Protein AF-A0A4R1KAF7-F1 (afdb_monomer)

Structure (mmCIF, N/CA/C/O backbone):
data_AF-A0A4R1KAF7-F1
#
_entry.id   AF-A0A4R1KAF7-F1
#
loop_
_atom_site.group_PDB
_atom_site.id
_atom_site.type_symbol
_atom_site.label_atom_id
_atom_site.label_alt_id
_atom_site.label_comp_id
_atom_site.label_asym_id
_atom_site.label_entity_id
_atom_site.label_seq_id
_atom_site.pdbx_PDB_ins_code
_atom_site.Cartn_x
_atom_site.Cartn_y
_atom_site.Cartn_z
_atom_site.occupancy
_atom_site.B_iso_or_equiv
_atom_site.auth_seq_id
_atom_site.auth_comp_id
_atom_site.auth_asym_id
_atom_site.auth_atom_id
_atom_site.pdbx_PDB_model_num
ATOM 1 N N . MET A 1 1 ? -1.362 -10.163 20.746 1.00 62.03 1 MET A N 1
ATOM 2 C CA . MET A 1 1 ? -1.133 -9.525 19.433 1.00 62.03 1 MET A CA 1
ATOM 3 C C . MET A 1 1 ? -2.053 -10.187 18.426 1.00 62.03 1 MET A C 1
ATOM 5 O O . MET A 1 1 ? -2.061 -11.413 18.350 1.00 62.03 1 MET A O 1
ATOM 9 N N . ASN A 1 2 ? -2.898 -9.409 17.754 1.00 88.19 2 ASN A N 1
ATOM 10 C CA . ASN A 1 2 ? -3.961 -9.943 16.900 1.00 88.19 2 ASN A CA 1
ATOM 11 C C . ASN A 1 2 ? -3.393 -10.622 15.630 1.00 88.19 2 ASN A C 1
ATOM 13 O O . ASN A 1 2 ? -2.470 -10.102 15.003 1.00 88.19 2 ASN A O 1
ATOM 17 N N . ALA A 1 3 ? -3.942 -11.779 15.238 1.00 93.44 3 ALA A N 1
ATOM 18 C CA . ALA A 1 3 ? -3.454 -12.550 14.090 1.00 93.44 3 ALA A CA 1
ATOM 19 C C . ALA A 1 3 ? -3.524 -11.776 12.760 1.00 93.44 3 ALA A C 1
ATOM 21 O O . ALA A 1 3 ? -2.604 -11.892 11.953 1.00 93.44 3 ALA A O 1
ATOM 22 N N . LEU A 1 4 ? -4.564 -10.955 12.555 1.00 95.69 4 LEU A N 1
ATOM 23 C CA . LEU A 1 4 ? -4.699 -10.105 11.367 1.00 95.69 4 LEU A CA 1
ATOM 24 C C . LEU A 1 4 ? -3.595 -9.044 11.319 1.00 95.69 4 LEU A C 1
ATOM 26 O O . LEU A 1 4 ? -2.949 -8.884 10.291 1.00 95.69 4 LEU A O 1
ATOM 30 N N . ILE A 1 5 ? -3.339 -8.364 12.440 1.00 97.19 5 ILE A N 1
ATOM 31 C CA . ILE A 1 5 ? -2.301 -7.326 12.528 1.00 97.19 5 ILE A CA 1
ATOM 32 C C . ILE A 1 5 ? -0.914 -7.913 12.243 1.00 97.19 5 ILE A C 1
ATOM 34 O O . ILE A 1 5 ? -0.124 -7.315 11.517 1.00 97.19 5 ILE A O 1
ATOM 38 N N . ASN A 1 6 ? -0.624 -9.108 12.762 1.00 96.81 6 ASN A N 1
ATOM 39 C CA . ASN A 1 6 ? 0.634 -9.801 12.479 1.00 96.81 6 ASN A CA 1
ATOM 40 C C . ASN A 1 6 ? 0.793 -10.159 10.996 1.00 96.81 6 ASN A C 1
ATOM 42 O O . ASN A 1 6 ? 1.904 -10.105 10.475 1.00 96.81 6 ASN A O 1
ATOM 46 N N . ASP A 1 7 ? -0.290 -10.558 10.330 1.00 97.81 7 ASP A N 1
ATOM 47 C CA . ASP A 1 7 ? -0.276 -10.868 8.899 1.00 97.81 7 ASP A CA 1
ATOM 48 C C . ASP A 1 7 ? -0.037 -9.605 8.057 1.00 97.81 7 ASP A C 1
ATOM 50 O O . ASP A 1 7 ? 0.847 -9.591 7.204 1.00 97.81 7 ASP A O 1
ATOM 54 N N . LEU A 1 8 ? -0.729 -8.506 8.373 1.00 97.88 8 LEU A N 1
ATOM 55 C CA . LEU A 1 8 ? -0.555 -7.225 7.683 1.00 97.88 8 LEU A CA 1
ATOM 56 C C . LEU A 1 8 ? 0.869 -6.662 7.841 1.00 97.88 8 LEU A C 1
ATOM 58 O O . LEU A 1 8 ? 1.475 -6.241 6.859 1.00 97.88 8 LEU A O 1
ATOM 62 N N . LYS A 1 9 ? 1.460 -6.741 9.041 1.00 98.12 9 LYS A N 1
ATOM 63 C CA . LYS A 1 9 ? 2.861 -6.335 9.268 1.00 98.12 9 LYS A CA 1
ATOM 64 C C . LYS A 1 9 ? 3.859 -7.177 8.469 1.00 98.12 9 LYS A C 1
ATOM 66 O O . LYS A 1 9 ? 4.836 -6.651 7.943 1.00 98.12 9 LYS A O 1
ATOM 71 N N . LYS A 1 10 ? 3.609 -8.480 8.320 1.00 98.31 10 LYS A N 1
ATOM 72 C CA . LYS A 1 10 ? 4.441 -9.335 7.457 1.00 98.31 10 LYS A CA 1
ATOM 73 C C . LYS A 1 10 ? 4.320 -8.945 5.988 1.00 98.31 10 LYS A C 1
ATOM 75 O O . LYS A 1 10 ? 5.313 -9.018 5.265 1.00 98.31 10 LYS A O 1
ATOM 80 N N . ASP A 1 11 ? 3.131 -8.545 5.537 1.00 98.19 11 ASP A N 1
ATOM 81 C CA . ASP A 1 11 ? 2.960 -8.004 4.188 1.00 98.19 11 ASP A CA 1
ATOM 82 C C . ASP A 1 11 ? 3.760 -6.704 4.016 1.00 98.19 11 ASP A C 1
ATOM 84 O O . ASP A 1 11 ? 4.438 -6.557 3.002 1.00 98.19 11 ASP A O 1
ATOM 88 N N . HIS A 1 12 ? 3.765 -5.808 5.012 1.00 98.19 12 HIS A N 1
ATOM 89 C CA . HIS A 1 12 ? 4.559 -4.571 4.992 1.00 98.19 12 HIS A CA 1
ATOM 90 C C . HIS A 1 12 ? 6.055 -4.834 4.809 1.00 98.19 12 HIS A C 1
ATOM 92 O O . HIS A 1 12 ? 6.680 -4.268 3.909 1.00 98.19 12 HIS A O 1
ATOM 98 N N . GLU A 1 13 ? 6.630 -5.712 5.634 1.00 98.25 13 GLU A N 1
ATOM 99 C CA . GLU A 1 13 ? 8.049 -6.073 5.561 1.00 98.25 13 GLU A CA 1
ATOM 100 C C . GLU A 1 13 ? 8.406 -6.636 4.181 1.00 98.25 13 GLU A C 1
ATOM 102 O O . GLU A 1 13 ? 9.370 -6.202 3.544 1.00 98.25 13 GLU A O 1
ATOM 107 N N . LYS A 1 14 ? 7.595 -7.574 3.679 1.00 98.38 14 LYS A N 1
ATOM 108 C CA . LYS A 1 14 ? 7.793 -8.175 2.356 1.00 98.38 14 LYS A CA 1
ATOM 109 C C . LYS A 1 14 ? 7.673 -7.145 1.239 1.00 98.38 14 LYS A C 1
ATOM 111 O O . LYS A 1 14 ? 8.506 -7.143 0.337 1.00 98.38 14 LYS A O 1
ATOM 116 N N . LEU A 1 15 ? 6.669 -6.272 1.295 1.00 97.50 15 LEU A N 1
ATOM 117 C CA . LEU A 1 15 ? 6.436 -5.251 0.280 1.00 97.50 15 LEU A CA 1
ATOM 118 C C . LEU A 1 15 ? 7.616 -4.283 0.203 1.00 97.50 15 L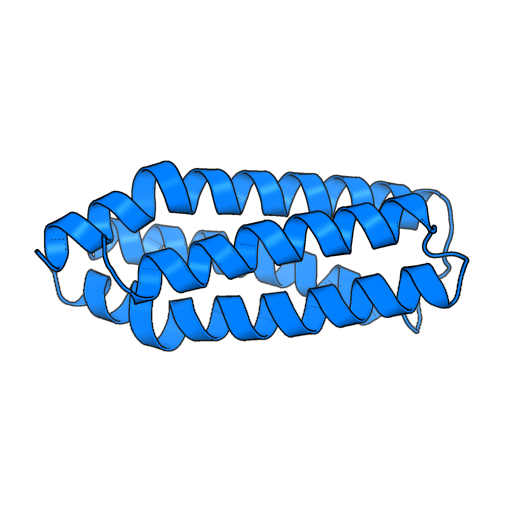EU A C 1
ATOM 120 O O . LEU A 1 15 ? 8.122 -4.028 -0.887 1.00 97.50 15 LEU A O 1
ATOM 124 N N . LEU A 1 16 ? 8.099 -3.790 1.345 1.00 97.25 16 LEU A N 1
ATOM 125 C CA . LEU A 1 16 ? 9.246 -2.885 1.383 1.00 97.25 16 LEU A CA 1
ATOM 126 C C . LEU A 1 16 ? 10.517 -3.542 0.834 1.00 97.25 16 LEU A C 1
ATOM 128 O O . LEU A 1 16 ? 11.236 -2.900 0.068 1.00 97.25 16 LEU A O 1
ATOM 132 N N . ASN A 1 17 ? 10.759 -4.814 1.158 1.00 98.12 17 ASN A N 1
ATOM 133 C CA . ASN A 1 17 ? 11.891 -5.564 0.611 1.00 98.12 17 ASN A CA 1
ATOM 134 C C . ASN A 1 17 ? 11.779 -5.730 -0.911 1.00 98.12 17 ASN A C 1
ATOM 136 O O . ASN A 1 17 ? 12.731 -5.442 -1.629 1.00 98.12 17 ASN A O 1
ATOM 140 N N . ILE A 1 18 ? 10.605 -6.112 -1.423 1.00 97.81 18 ILE A N 1
ATOM 141 C CA . ILE A 1 18 ? 10.373 -6.267 -2.866 1.00 97.81 18 ILE A CA 1
ATOM 142 C C . ILE A 1 18 ? 10.571 -4.942 -3.612 1.00 97.81 18 ILE A C 1
ATOM 144 O O . ILE A 1 18 ? 11.186 -4.918 -4.678 1.00 97.81 18 ILE A O 1
ATOM 148 N N . LEU A 1 19 ? 10.062 -3.834 -3.068 1.00 96.00 19 LEU A N 1
ATOM 149 C CA . LEU A 1 19 ? 10.221 -2.522 -3.693 1.00 96.00 19 LEU A CA 1
ATOM 150 C C . LEU A 1 19 ? 11.681 -2.050 -3.665 1.00 96.00 19 LEU A C 1
ATOM 152 O O . LEU A 1 19 ? 12.145 -1.452 -4.637 1.00 96.00 19 LEU A O 1
ATOM 156 N N . GLN A 1 20 ? 12.416 -2.350 -2.591 1.00 96.44 20 GLN A N 1
ATOM 157 C CA . GLN A 1 20 ? 13.848 -2.076 -2.514 1.00 96.44 20 GLN A CA 1
ATOM 158 C C . GLN A 1 20 ? 14.636 -2.916 -3.529 1.00 96.44 20 GLN A C 1
ATOM 160 O O . GLN A 1 20 ? 15.504 -2.379 -4.215 1.00 96.44 20 GLN A O 1
ATOM 165 N N . ASP A 1 21 ? 14.301 -4.198 -3.687 1.00 97.56 21 ASP A N 1
ATOM 166 C CA . ASP A 1 21 ? 14.895 -5.067 -4.706 1.00 97.56 21 ASP A CA 1
ATOM 167 C C . ASP A 1 21 ? 14.615 -4.540 -6.119 1.00 97.56 21 ASP A C 1
ATOM 169 O O . ASP A 1 21 ? 15.527 -4.463 -6.940 1.00 97.56 21 ASP A O 1
ATOM 173 N N . ALA A 1 22 ? 13.374 -4.128 -6.404 1.00 95.69 22 ALA A N 1
ATOM 174 C CA . ALA A 1 22 ? 13.002 -3.538 -7.691 1.00 95.69 22 ALA A CA 1
ATOM 175 C C . ALA A 1 22 ? 13.814 -2.268 -7.995 1.00 95.69 22 ALA A C 1
ATOM 177 O O . ALA A 1 22 ? 14.239 -2.059 -9.134 1.00 95.69 22 ALA A O 1
ATOM 178 N N . GLN A 1 23 ? 14.061 -1.439 -6.976 1.00 94.38 23 GLN A N 1
ATOM 179 C CA . GLN A 1 23 ? 14.901 -0.250 -7.091 1.00 94.38 23 GLN A CA 1
ATOM 180 C C . GLN A 1 23 ? 16.371 -0.612 -7.344 1.00 94.38 23 GLN A C 1
ATOM 182 O O . GLN A 1 23 ? 16.980 -0.050 -8.251 1.00 94.38 23 GLN A O 1
ATOM 187 N N . ASN A 1 24 ? 16.925 -1.566 -6.591 1.00 95.94 24 ASN A N 1
ATOM 188 C CA . ASN A 1 24 ? 18.331 -1.971 -6.682 1.00 95.94 24 ASN A CA 1
ATOM 189 C C . ASN A 1 24 ? 18.660 -2.675 -8.007 1.00 95.94 24 ASN A C 1
ATOM 191 O O . ASN A 1 24 ? 19.705 -2.426 -8.601 1.00 95.94 24 ASN A O 1
ATOM 195 N N . LEU A 1 25 ? 17.764 -3.544 -8.480 1.00 95.94 25 LEU A N 1
ATOM 196 C CA . LEU A 1 25 ? 17.896 -4.241 -9.765 1.00 95.94 25 LEU A CA 1
ATOM 197 C C . LEU A 1 25 ? 17.643 -3.315 -10.963 1.00 95.94 25 LEU A C 1
ATOM 199 O O . LEU A 1 25 ? 18.025 -3.639 -12.089 1.00 95.94 25 LEU A O 1
ATOM 203 N N . GLY A 1 26 ? 16.976 -2.183 -10.725 1.00 92.69 26 GLY A N 1
ATOM 204 C CA . GLY A 1 26 ? 16.598 -1.206 -11.734 1.00 92.69 26 GLY A CA 1
ATOM 205 C C . GLY A 1 26 ? 15.477 -1.696 -12.654 1.00 92.69 26 GLY A C 1
ATOM 206 O O . GLY A 1 26 ? 15.486 -2.814 -13.168 1.00 92.69 26 GLY A O 1
ATOM 207 N N . LEU A 1 27 ? 14.518 -0.819 -12.954 1.00 91.62 27 LEU A N 1
ATOM 208 C CA . LEU A 1 27 ? 13.371 -1.155 -13.812 1.00 91.62 27 LEU A CA 1
ATOM 209 C C . LEU A 1 27 ? 13.735 -1.317 -15.300 1.00 91.62 27 LEU A C 1
ATOM 211 O O . LEU A 1 27 ? 12.902 -1.736 -16.105 1.00 91.62 27 LEU A O 1
ATOM 215 N N . GLY A 1 28 ? 14.971 -0.985 -15.687 1.00 89.75 28 GLY A N 1
ATOM 216 C CA . GLY A 1 28 ? 15.503 -1.286 -17.016 1.00 89.75 28 GLY A CA 1
ATOM 217 C C . GLY A 1 28 ? 15.734 -2.785 -17.239 1.00 89.75 28 GLY A C 1
ATOM 218 O O . GLY A 1 28 ? 15.730 -3.229 -18.383 1.00 89.75 28 GLY A O 1
ATOM 219 N N . SER A 1 29 ? 15.884 -3.566 -16.164 1.00 92.38 29 SER A N 1
ATOM 220 C CA . SER A 1 29 ? 16.073 -5.015 -16.227 1.00 92.38 29 SER A CA 1
ATOM 221 C C . SER A 1 29 ? 14.748 -5.773 -16.119 1.00 92.38 29 SER A C 1
ATOM 223 O O . SER A 1 29 ? 13.804 -5.334 -15.459 1.00 92.38 29 SER A O 1
ATOM 225 N N . GLU A 1 30 ? 14.685 -6.960 -16.724 1.00 92.62 30 GLU A N 1
ATOM 226 C CA . GLU A 1 30 ? 13.546 -7.872 -16.556 1.00 92.62 30 GLU A CA 1
ATOM 227 C C . GLU A 1 30 ? 13.349 -8.260 -15.082 1.00 92.62 30 GLU A C 1
ATOM 229 O O . GLU A 1 30 ? 12.224 -8.273 -14.584 1.00 92.62 30 GLU A O 1
ATOM 234 N N . ALA A 1 31 ? 14.444 -8.496 -14.353 1.00 95.81 31 ALA A N 1
ATOM 235 C CA . ALA A 1 31 ? 14.411 -8.857 -12.939 1.00 95.81 31 ALA A CA 1
ATOM 236 C C . ALA A 1 31 ? 13.788 -7.753 -12.065 1.00 95.81 31 ALA A C 1
ATOM 238 O O . ALA A 1 31 ? 12.925 -8.044 -11.234 1.00 95.81 31 ALA A O 1
ATOM 239 N N . GLY A 1 32 ? 14.164 -6.486 -12.278 1.00 94.88 32 GLY A N 1
ATOM 240 C CA . GLY A 1 32 ? 13.579 -5.354 -11.555 1.00 94.88 32 GLY A CA 1
ATOM 241 C C . GLY A 1 32 ? 12.092 -5.168 -11.867 1.00 94.88 32 GLY A C 1
ATOM 242 O O . GLY A 1 32 ? 11.288 -4.951 -10.959 1.00 94.88 32 GLY A O 1
ATOM 243 N N . ARG A 1 33 ? 11.691 -5.344 -13.134 1.00 93.38 33 ARG A N 1
ATOM 244 C CA . ARG A 1 33 ? 10.272 -5.309 -13.539 1.00 93.38 33 ARG A CA 1
ATOM 245 C C . ARG A 1 33 ? 9.471 -6.433 -12.889 1.00 93.38 33 ARG A C 1
ATOM 247 O O . ARG A 1 33 ? 8.386 -6.185 -12.369 1.00 93.38 33 ARG A O 1
ATOM 254 N N . LYS A 1 34 ? 10.020 -7.649 -12.861 1.00 95.50 34 LYS A N 1
ATOM 255 C CA . LYS A 1 34 ? 9.398 -8.797 -12.195 1.00 95.50 34 LYS A CA 1
ATOM 256 C C . LYS A 1 34 ? 9.186 -8.529 -10.705 1.00 95.50 34 LYS A C 1
ATOM 258 O O . LYS A 1 34 ? 8.088 -8.766 -10.211 1.00 95.50 34 LYS A O 1
ATOM 263 N N . LYS A 1 35 ? 10.176 -7.954 -10.013 1.00 96.81 35 LYS A N 1
ATOM 264 C CA . LYS A 1 35 ? 10.021 -7.533 -8.612 1.00 96.81 35 LYS A CA 1
ATOM 265 C C . LYS A 1 35 ? 8.903 -6.516 -8.429 1.00 96.81 35 LYS A C 1
ATOM 267 O O . LYS A 1 35 ? 8.083 -6.670 -7.531 1.00 96.81 35 LYS A O 1
ATOM 272 N N . LEU A 1 36 ? 8.802 -5.518 -9.303 1.00 94.62 36 LEU A N 1
ATOM 273 C CA . LEU A 1 36 ? 7.718 -4.544 -9.200 1.00 94.62 36 LEU A CA 1
ATOM 274 C C . LEU A 1 36 ? 6.329 -5.185 -9.403 1.00 94.62 36 LEU A C 1
ATOM 276 O O . LEU A 1 36 ? 5.385 -4.830 -8.699 1.00 94.62 36 LEU A O 1
ATOM 280 N N . LEU A 1 37 ? 6.208 -6.168 -10.302 1.00 94.06 37 LEU A N 1
ATOM 281 C CA . LEU A 1 37 ? 4.975 -6.947 -10.483 1.00 94.06 37 LEU A CA 1
ATOM 282 C C . LEU A 1 37 ? 4.642 -7.816 -9.260 1.00 94.06 37 LEU A C 1
ATOM 284 O O . LEU A 1 37 ? 3.482 -7.862 -8.853 1.00 94.06 37 LEU A O 1
ATOM 288 N N . GLU A 1 38 ? 5.638 -8.460 -8.644 1.00 96.12 38 GLU A N 1
ATOM 289 C CA . GLU A 1 38 ? 5.472 -9.177 -7.368 1.00 96.12 38 GLU A CA 1
ATOM 290 C C . GLU A 1 38 ? 4.940 -8.231 -6.278 1.00 96.12 38 GLU A C 1
ATOM 292 O O . GLU A 1 38 ? 3.986 -8.562 -5.573 1.00 96.12 38 GLU A O 1
ATOM 297 N N . GLY A 1 39 ? 5.500 -7.019 -6.193 1.00 95.31 39 GLY A N 1
ATOM 298 C CA . GLY A 1 39 ? 5.071 -5.989 -5.247 1.00 95.31 39 GLY A CA 1
ATOM 299 C C . GLY A 1 39 ? 3.628 -5.543 -5.479 1.00 95.31 39 GLY A C 1
ATOM 300 O O . GLY A 1 39 ? 2.870 -5.405 -4.522 1.00 95.31 39 GLY A O 1
ATOM 301 N N . LYS A 1 40 ? 3.215 -5.393 -6.744 1.00 94.75 40 LYS A N 1
ATOM 302 C CA . LYS A 1 40 ? 1.827 -5.072 -7.111 1.00 94.75 40 LYS A CA 1
ATOM 303 C C . LYS A 1 40 ? 0.843 -6.132 -6.619 1.00 94.75 40 LYS A C 1
ATOM 305 O O . LYS A 1 40 ? -0.204 -5.783 -6.071 1.00 94.75 40 LYS A O 1
ATOM 310 N N . LEU A 1 41 ? 1.155 -7.411 -6.833 1.00 95.19 41 LEU A N 1
ATOM 311 C CA . LEU A 1 41 ? 0.296 -8.518 -6.402 1.00 95.19 41 LEU A CA 1
ATOM 312 C C . LEU A 1 41 ? 0.159 -8.535 -4.877 1.00 95.19 41 LEU A C 1
ATOM 314 O O . LEU A 1 41 ? -0.959 -8.538 -4.367 1.00 95.19 41 LEU A O 1
ATOM 318 N N . LEU A 1 42 ? 1.285 -8.445 -4.162 1.00 96.69 42 LEU A N 1
ATOM 319 C CA . LEU A 1 42 ? 1.293 -8.412 -2.701 1.00 96.69 42 LEU A CA 1
ATOM 320 C C . LEU A 1 42 ? 0.513 -7.215 -2.146 1.00 96.69 42 LEU A C 1
ATOM 322 O O . LEU A 1 42 ? -0.285 -7.387 -1.230 1.00 96.69 42 LEU A O 1
ATOM 326 N N . LEU A 1 43 ? 0.710 -6.018 -2.708 1.00 94.81 43 LEU A N 1
ATOM 327 C CA . LEU A 1 43 ? -0.022 -4.823 -2.293 1.00 94.81 43 LEU A CA 1
ATOM 328 C C . LEU A 1 43 ? -1.529 -4.988 -2.524 1.00 94.81 43 LEU A C 1
ATOM 330 O O . LEU A 1 43 ? -2.318 -4.669 -1.643 1.00 94.81 43 LEU A O 1
ATOM 334 N N . THR A 1 44 ? -1.935 -5.529 -3.674 1.00 94.12 44 THR A N 1
ATOM 335 C CA . THR A 1 44 ? -3.355 -5.771 -3.983 1.00 94.12 44 THR A CA 1
ATOM 336 C C . THR A 1 44 ? -3.991 -6.719 -2.963 1.00 94.12 44 THR A C 1
ATOM 338 O O . THR A 1 44 ? -5.084 -6.456 -2.461 1.00 94.12 44 THR A O 1
ATOM 341 N N . ASP A 1 45 ? -3.297 -7.803 -2.614 1.00 95.88 45 ASP A N 1
ATOM 342 C CA . ASP A 1 45 ? -3.770 -8.744 -1.599 1.00 95.88 45 ASP A CA 1
ATOM 343 C C . ASP A 1 45 ? -3.803 -8.138 -0.194 1.00 95.88 45 ASP A C 1
ATOM 345 O O . ASP A 1 45 ? -4.750 -8.394 0.553 1.00 95.88 45 ASP A O 1
ATOM 349 N N . HIS A 1 46 ? -2.805 -7.328 0.161 1.00 96.50 46 HIS A N 1
ATOM 350 C CA . HIS A 1 46 ? -2.756 -6.599 1.425 1.00 96.50 46 HIS A CA 1
ATOM 351 C C . HIS A 1 46 ? -3.968 -5.670 1.579 1.00 96.50 46 HIS A C 1
ATOM 353 O O . HIS A 1 46 ? -4.717 -5.786 2.548 1.00 96.50 46 HIS A O 1
ATOM 359 N N . LEU A 1 47 ? -4.237 -4.839 0.570 1.00 94.31 47 LEU A N 1
ATOM 360 C CA . LEU A 1 47 ? -5.371 -3.909 0.557 1.00 94.31 47 LEU A CA 1
ATOM 361 C C . LEU A 1 47 ? -6.705 -4.640 0.685 1.00 94.31 47 LEU A C 1
ATOM 363 O O . LEU A 1 47 ? -7.568 -4.262 1.473 1.00 94.31 47 LEU A O 1
ATOM 367 N N . ARG A 1 48 ? -6.851 -5.770 -0.016 1.00 94.88 48 ARG A N 1
ATOM 368 C CA . ARG A 1 48 ? -8.041 -6.616 0.105 1.00 94.88 48 ARG A CA 1
ATOM 369 C C . ARG A 1 48 ? -8.255 -7.094 1.543 1.00 94.88 48 ARG A C 1
ATOM 371 O O . ARG A 1 48 ? -9.403 -7.186 1.979 1.00 94.88 48 ARG A O 1
ATOM 378 N N . LYS A 1 49 ? -7.199 -7.431 2.295 1.00 96.12 49 LYS A N 1
ATOM 379 C CA . LYS A 1 49 ? -7.331 -7.813 3.715 1.00 96.12 49 LYS A CA 1
ATOM 380 C C . LYS A 1 49 ? -7.834 -6.639 4.551 1.00 96.12 49 LYS A C 1
ATOM 382 O O . LYS A 1 49 ? -8.664 -6.848 5.433 1.00 96.12 49 LYS A O 1
ATOM 387 N N . GLU A 1 50 ? -7.370 -5.428 4.276 1.00 94.75 50 GLU A N 1
ATOM 388 C CA . GLU A 1 50 ? -7.809 -4.237 5.000 1.00 94.75 50 GLU A CA 1
ATOM 389 C C . GLU A 1 50 ? -9.276 -3.910 4.712 1.00 94.75 50 GLU A C 1
ATOM 391 O O . GLU A 1 50 ? -10.068 -3.801 5.649 1.00 94.75 50 GLU A O 1
ATOM 396 N N . ASP A 1 51 ? -9.663 -3.892 3.436 1.00 93.38 51 ASP A N 1
ATOM 397 C CA . ASP A 1 51 ? -11.031 -3.610 2.984 1.00 93.38 51 ASP A CA 1
ATOM 398 C C . ASP A 1 51 ? -12.050 -4.639 3.471 1.00 93.38 51 ASP A C 1
ATOM 400 O O . ASP A 1 51 ? -13.180 -4.295 3.812 1.00 93.38 51 ASP A O 1
ATOM 404 N N . THR A 1 52 ? -11.666 -5.916 3.522 1.00 94.62 52 THR A N 1
ATOM 405 C CA . THR A 1 52 ? -12.601 -7.000 3.868 1.00 94.62 52 THR A CA 1
ATOM 406 C C . THR A 1 52 ? -12.595 -7.378 5.343 1.00 94.62 52 THR A C 1
ATOM 408 O O . THR A 1 52 ? -13.502 -8.084 5.783 1.00 94.62 52 THR A O 1
ATOM 411 N N . LYS A 1 53 ? -11.592 -6.946 6.120 1.00 94.75 53 LYS A N 1
ATOM 412 C CA . LYS A 1 53 ? -11.442 -7.355 7.527 1.00 94.75 53 LYS A CA 1
ATOM 413 C C . LYS A 1 53 ? -11.168 -6.184 8.461 1.00 94.75 53 LYS A C 1
ATOM 415 O O . LYS A 1 53 ? -11.908 -6.003 9.424 1.00 94.75 53 LYS A O 1
ATOM 420 N N . LEU A 1 54 ? -10.126 -5.397 8.188 1.00 94.56 54 LEU A N 1
ATOM 421 C CA . LEU A 1 54 ? -9.658 -4.356 9.107 1.00 94.56 54 LEU A CA 1
ATOM 422 C C . LEU A 1 54 ? -10.656 -3.194 9.217 1.00 94.56 54 LEU A C 1
ATOM 424 O O . LEU A 1 54 ? -11.133 -2.895 10.312 1.00 94.56 5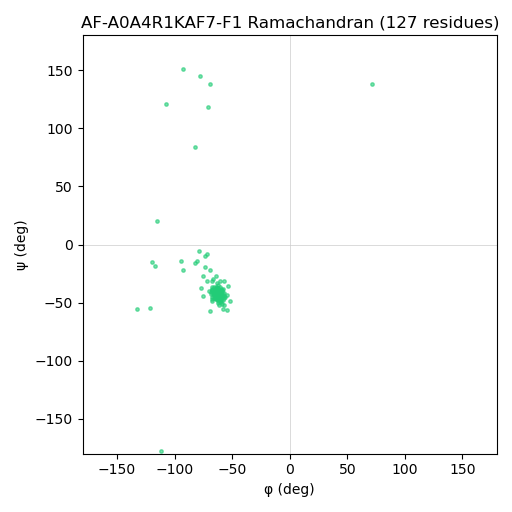4 LEU A O 1
ATOM 428 N N . TYR A 1 55 ? -10.995 -2.556 8.093 1.00 93.69 55 TYR A N 1
ATOM 429 C CA . TYR A 1 55 ? -11.913 -1.416 8.085 1.00 93.69 55 TYR A CA 1
ATOM 430 C C . TYR A 1 55 ? -13.331 -1.792 8.539 1.00 93.69 55 TYR A C 1
ATOM 432 O O . TYR A 1 55 ? -13.875 -1.059 9.371 1.00 93.69 55 TYR A O 1
ATOM 440 N N . PRO A 1 56 ? -13.926 -2.928 8.111 1.00 92.56 56 PRO A N 1
ATOM 441 C CA . PRO A 1 56 ? -15.240 -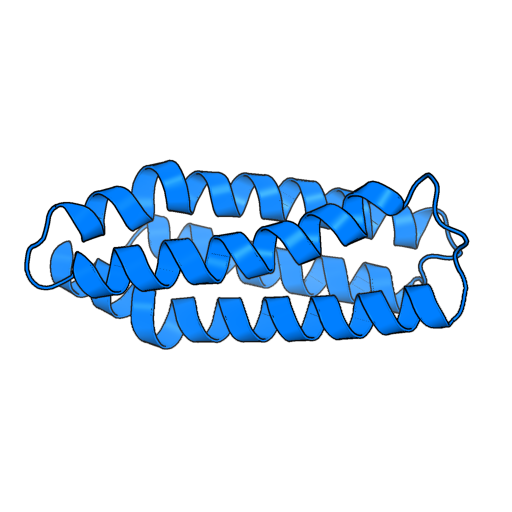3.345 8.596 1.00 92.56 56 PRO A CA 1
ATOM 442 C C . PRO A 1 56 ? -15.313 -3.473 10.121 1.00 92.56 56 PRO A C 1
ATOM 444 O O . PRO A 1 56 ? -16.236 -2.933 10.732 1.00 92.56 56 PRO A O 1
ATOM 447 N N . ALA A 1 57 ? -14.313 -4.098 10.750 1.00 92.44 57 ALA A N 1
ATOM 448 C CA . ALA A 1 57 ? -14.280 -4.266 12.203 1.00 92.44 57 ALA A CA 1
ATOM 449 C C . ALA A 1 57 ? -14.225 -2.928 12.959 1.00 92.44 57 ALA A C 1
ATOM 451 O O . ALA A 1 57 ? -14.819 -2.789 14.025 1.00 92.44 57 ALA A O 1
ATOM 452 N N . LEU A 1 58 ? -13.540 -1.925 12.404 1.00 93.00 58 LEU A N 1
ATOM 453 C CA . LEU A 1 58 ? -13.475 -0.587 12.993 1.00 93.00 58 LEU A CA 1
ATOM 454 C C . LEU A 1 58 ? -14.753 0.226 12.754 1.00 93.00 58 LEU A C 1
ATOM 456 O O . LEU A 1 58 ? -15.190 0.962 13.636 1.00 93.00 58 LEU A O 1
ATOM 460 N N . SER A 1 59 ? -15.361 0.087 11.574 1.00 88.38 59 SER A N 1
ATOM 461 C CA . SER A 1 59 ? -16.566 0.831 11.187 1.00 88.38 59 SER A CA 1
ATOM 462 C C . SER A 1 59 ? -17.787 0.504 12.053 1.00 88.38 59 SER A C 1
ATOM 464 O O . SER A 1 59 ? -18.645 1.361 12.250 1.00 88.38 59 SER A O 1
ATOM 466 N N . GLY A 1 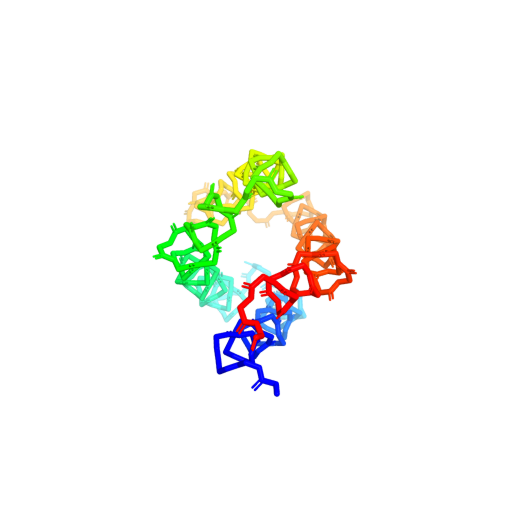60 ? -17.841 -0.704 12.625 1.00 84.56 60 GLY A N 1
ATOM 467 C CA . GLY A 1 60 ? -18.898 -1.121 13.548 1.00 84.56 60 GLY A CA 1
ATOM 468 C C . GLY A 1 60 ? -18.811 -0.492 14.944 1.00 84.56 60 GLY A C 1
ATOM 469 O O . GLY A 1 60 ? -19.749 -0.626 15.728 1.00 84.56 60 GLY A O 1
ATOM 470 N N . ASN A 1 61 ? -17.713 0.199 15.276 1.00 89.88 61 ASN A N 1
ATOM 471 C CA . ASN A 1 61 ? -17.511 0.827 16.578 1.00 89.88 61 ASN A CA 1
ATOM 472 C C . ASN A 1 61 ? -17.624 2.356 16.478 1.00 89.88 61 ASN A C 1
ATOM 474 O O . ASN A 1 61 ? -16.833 3.008 15.799 1.00 89.88 61 ASN A O 1
ATOM 478 N N . THR A 1 62 ? -18.562 2.950 17.219 1.00 85.88 62 THR A N 1
ATOM 479 C CA . THR A 1 62 ? -18.847 4.398 17.188 1.00 85.88 62 THR A CA 1
ATOM 480 C C . THR A 1 62 ? -17.639 5.279 17.508 1.00 85.88 62 THR A C 1
ATOM 482 O O . THR A 1 62 ? -17.526 6.372 16.959 1.00 85.88 62 THR A O 1
ATOM 485 N N . SER A 1 63 ? -16.711 4.810 18.347 1.00 85.88 63 SER A N 1
ATOM 486 C CA . SER A 1 63 ? -15.498 5.553 18.716 1.00 85.88 63 SER A CA 1
ATOM 487 C C . SER A 1 63 ? -14.369 5.466 17.681 1.00 85.88 63 SER A C 1
ATOM 489 O O . SER A 1 63 ? -13.433 6.259 17.739 1.00 85.88 63 SER A O 1
ATOM 491 N N . ALA A 1 64 ? -14.455 4.529 16.731 1.00 90.31 64 ALA A N 1
ATOM 492 C CA . ALA A 1 64 ? -13.422 4.267 15.729 1.00 90.31 64 ALA A CA 1
ATOM 493 C C . ALA A 1 64 ? -13.887 4.520 14.286 1.00 90.31 64 ALA A C 1
ATOM 495 O O . ALA A 1 64 ? -13.051 4.707 13.401 1.00 90.31 64 ALA A O 1
ATOM 496 N N . ALA A 1 65 ? -15.201 4.560 14.043 1.00 89.00 65 ALA A N 1
ATOM 497 C CA . ALA A 1 65 ? -15.785 4.629 12.707 1.00 89.00 65 ALA A CA 1
ATOM 498 C C . ALA A 1 65 ? -15.327 5.854 11.899 1.00 89.00 65 ALA A C 1
ATOM 500 O O . ALA A 1 65 ? -14.992 5.716 10.724 1.00 89.00 65 ALA A O 1
ATOM 501 N N . ALA A 1 66 ? -15.259 7.036 12.525 1.00 89.94 66 ALA A N 1
ATOM 502 C CA . ALA A 1 66 ? -14.796 8.254 11.857 1.00 89.94 66 ALA A CA 1
ATOM 503 C C . ALA A 1 66 ? -13.337 8.119 11.394 1.00 89.94 66 ALA A C 1
ATOM 505 O O . ALA A 1 66 ? -13.040 8.293 10.215 1.00 89.94 66 ALA A O 1
ATOM 506 N N . THR A 1 67 ? -12.445 7.697 12.296 1.00 88.38 67 THR A N 1
ATOM 507 C CA . THR A 1 67 ? -11.031 7.468 11.980 1.00 88.38 67 THR A CA 1
ATOM 508 C C . THR A 1 67 ? -10.855 6.404 10.900 1.00 88.38 67 THR A C 1
ATOM 510 O O . THR 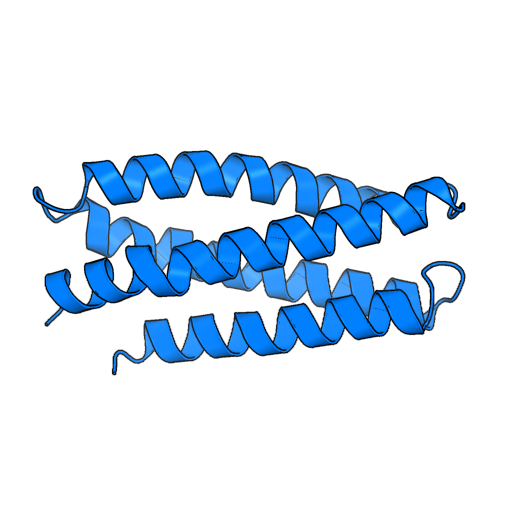A 1 67 ? -10.069 6.602 9.982 1.00 88.38 67 THR A O 1
ATOM 513 N N . ALA A 1 68 ? -11.599 5.298 10.965 1.00 88.94 68 ALA A N 1
ATOM 514 C CA . ALA A 1 68 ? -11.527 4.239 9.961 1.00 88.94 68 ALA A CA 1
ATOM 515 C C . ALA A 1 68 ? -11.951 4.722 8.567 1.00 88.94 68 ALA A C 1
ATOM 517 O O . ALA A 1 68 ? -11.296 4.397 7.579 1.00 88.94 68 ALA A O 1
ATOM 518 N N . ASN A 1 69 ? -13.013 5.525 8.490 1.00 88.94 69 ASN A N 1
ATOM 519 C CA . ASN A 1 69 ? -13.488 6.113 7.241 1.00 88.94 69 ASN A CA 1
ATOM 520 C C . ASN A 1 69 ? -12.477 7.105 6.648 1.00 88.94 69 ASN A C 1
ATOM 522 O O . ASN A 1 69 ? -12.221 7.067 5.446 1.00 88.94 69 ASN A O 1
ATOM 526 N N . ASP A 1 70 ? -11.875 7.956 7.479 1.00 88.94 70 ASP A N 1
ATOM 527 C CA . ASP A 1 70 ? -10.863 8.914 7.026 1.00 88.94 70 ASP A CA 1
ATOM 528 C C . ASP A 1 70 ? -9.601 8.197 6.529 1.00 88.94 70 ASP A C 1
ATOM 530 O O . ASP A 1 70 ? -9.099 8.505 5.447 1.00 88.94 70 ASP A O 1
ATOM 534 N N . PHE A 1 71 ? -9.146 7.173 7.261 1.00 89.38 71 PHE A N 1
ATOM 535 C CA . PHE A 1 71 ? -8.044 6.314 6.829 1.00 89.38 71 PHE A CA 1
ATOM 536 C C . PHE A 1 71 ? -8.350 5.613 5.509 1.00 89.38 71 PHE A C 1
ATOM 538 O O . PHE A 1 71 ? -7.530 5.669 4.601 1.00 89.38 71 PHE A O 1
ATOM 545 N N . SER A 1 72 ? -9.517 4.978 5.378 1.00 87.50 72 SER A N 1
ATOM 546 C CA . SER A 1 72 ? -9.884 4.257 4.155 1.00 87.50 72 SER A CA 1
ATOM 547 C C . SER A 1 72 ? -9.878 5.182 2.933 1.00 87.50 72 SER A C 1
ATOM 549 O O . SER A 1 72 ? -9.276 4.850 1.914 1.00 87.50 72 SER A O 1
ATOM 551 N N . LYS A 1 73 ? -10.445 6.391 3.048 1.00 87.75 73 LYS A N 1
ATOM 552 C CA . LYS A 1 73 ? -10.454 7.380 1.957 1.00 87.75 73 LYS A CA 1
ATOM 553 C C . LYS A 1 73 ? -9.057 7.853 1.580 1.00 87.75 73 LYS A C 1
ATOM 555 O O . LYS A 1 73 ? -8.722 7.914 0.398 1.00 87.75 73 LYS A O 1
ATOM 560 N N . GLU A 1 74 ? -8.242 8.195 2.574 1.00 85.56 74 GLU A N 1
ATOM 561 C CA . GLU A 1 74 ? -6.879 8.648 2.319 1.00 85.56 74 GLU A CA 1
ATOM 562 C C . GLU A 1 74 ? -6.044 7.534 1.673 1.00 85.56 74 GLU A C 1
ATOM 564 O O . GLU A 1 74 ? -5.377 7.752 0.659 1.00 85.56 74 GLU A O 1
ATOM 569 N N . MET A 1 75 ? -6.130 6.316 2.215 1.00 84.25 75 MET A N 1
ATOM 570 C CA . MET A 1 75 ? -5.375 5.171 1.718 1.00 84.25 75 MET A CA 1
ATOM 571 C C . MET A 1 75 ? -5.835 4.735 0.326 1.00 84.25 75 MET A C 1
ATOM 573 O O . MET A 1 75 ? -4.990 4.319 -0.464 1.00 84.25 75 MET A O 1
ATOM 577 N N . GLN A 1 76 ? -7.115 4.890 -0.030 1.00 84.69 76 GLN A N 1
ATOM 578 C CA . GLN A 1 76 ? -7.598 4.672 -1.400 1.00 84.69 76 GLN A CA 1
ATOM 579 C C . GLN A 1 76 ? -6.940 5.623 -2.407 1.00 84.69 76 GLN A C 1
ATOM 581 O O . GLN A 1 76 ? -6.565 5.190 -3.500 1.00 84.69 76 GLN A O 1
ATOM 586 N N . GLY A 1 77 ? -6.750 6.895 -2.044 1.00 84.69 77 GLY A N 1
ATOM 587 C CA . GLY A 1 77 ? -6.052 7.870 -2.885 1.00 84.69 77 GLY A CA 1
ATOM 588 C C . GLY A 1 77 ? -4.602 7.463 -3.151 1.00 84.69 77 GLY A C 1
ATOM 589 O O . GLY A 1 77 ? -4.193 7.338 -4.307 1.00 84.69 77 GLY A O 1
ATOM 590 N N . LEU A 1 78 ? -3.854 7.157 -2.084 1.00 81.69 78 LEU A N 1
ATOM 591 C CA . LEU A 1 78 ? -2.456 6.718 -2.186 1.00 81.69 78 LEU A CA 1
ATOM 592 C C . LEU A 1 78 ? -2.330 5.398 -2.958 1.00 81.69 78 LEU A C 1
ATOM 594 O O . LEU A 1 78 ? -1.466 5.243 -3.816 1.00 81.69 78 LEU A O 1
ATOM 598 N N . THR A 1 79 ? -3.230 4.455 -2.696 1.00 84.62 79 THR A N 1
ATOM 599 C CA . THR A 1 79 ? -3.290 3.160 -3.382 1.00 84.62 79 THR A CA 1
ATOM 600 C C . THR A 1 79 ? -3.526 3.318 -4.875 1.00 84.62 79 THR A C 1
ATOM 602 O O . THR 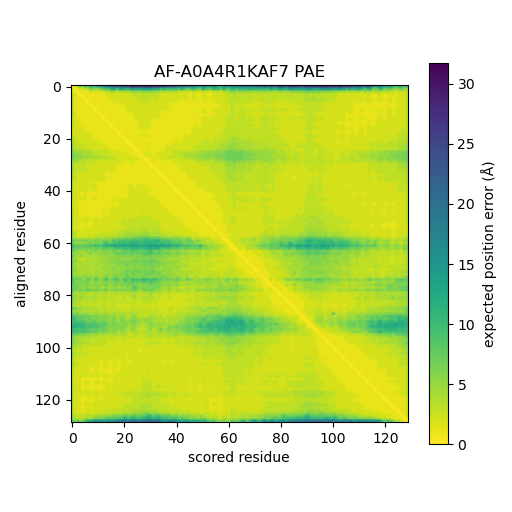A 1 79 ? -2.871 2.652 -5.676 1.00 84.62 79 THR A O 1
ATOM 605 N N . THR A 1 80 ? -4.438 4.211 -5.260 1.00 89.19 80 THR A N 1
ATOM 606 C CA . THR A 1 80 ? -4.735 4.485 -6.668 1.00 89.19 80 THR A CA 1
ATOM 607 C C . THR A 1 80 ? -3.492 5.000 -7.387 1.00 89.19 80 THR A C 1
ATOM 609 O O . THR A 1 80 ? -3.168 4.514 -8.468 1.00 89.19 80 THR A O 1
ATOM 612 N N . GLU A 1 81 ? -2.748 5.921 -6.772 1.00 89.31 81 GLU A N 1
ATOM 613 C CA . GLU A 1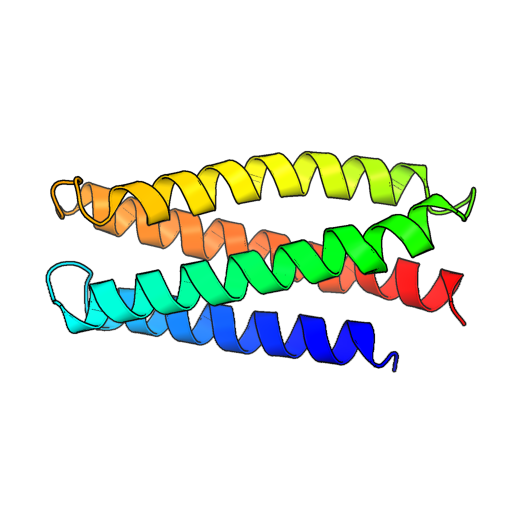 81 ? -1.480 6.421 -7.313 1.00 89.31 81 GLU A CA 1
ATOM 614 C C . GLU A 1 81 ? -0.445 5.294 -7.485 1.00 89.31 81 GLU A C 1
ATOM 616 O O . GLU A 1 81 ? 0.112 5.121 -8.572 1.00 89.31 81 GLU A O 1
ATOM 621 N N . ILE A 1 82 ? -0.249 4.466 -6.451 1.00 88.25 82 ILE A N 1
ATOM 622 C CA . ILE A 1 82 ? 0.718 3.358 -6.462 1.00 88.25 82 ILE A CA 1
ATOM 623 C C . ILE A 1 82 ? 0.369 2.315 -7.533 1.00 88.25 82 ILE A C 1
ATOM 625 O O . ILE A 1 82 ? 1.234 1.899 -8.310 1.00 88.25 82 ILE A O 1
ATOM 629 N N . LEU A 1 83 ? -0.897 1.895 -7.609 1.00 89.88 83 LEU A N 1
ATOM 630 C CA . LEU A 1 83 ? -1.346 0.911 -8.593 1.00 89.88 83 LEU A CA 1
ATOM 631 C C . LEU A 1 83 ? -1.285 1.473 -10.014 1.00 89.88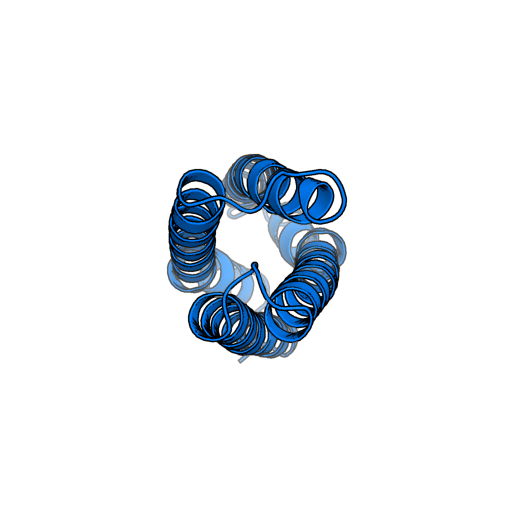 83 LEU A C 1
ATOM 633 O O . LEU A 1 83 ? -0.869 0.756 -10.923 1.00 89.88 83 LEU A O 1
ATOM 637 N N . ASN A 1 84 ? -1.631 2.747 -10.220 1.00 92.19 84 ASN A N 1
ATOM 638 C CA . ASN A 1 84 ? -1.513 3.401 -11.524 1.00 92.19 84 ASN A CA 1
ATOM 639 C C . ASN A 1 84 ? -0.062 3.468 -12.000 1.00 92.19 84 ASN A C 1
ATOM 641 O O . ASN A 1 84 ? 0.204 3.209 -13.174 1.00 92.19 84 ASN A O 1
ATOM 645 N N . PHE A 1 85 ? 0.887 3.757 -11.107 1.00 92.50 85 PHE A N 1
ATOM 646 C CA . PHE A 1 85 ? 2.308 3.637 -11.419 1.00 92.50 85 PHE A CA 1
ATOM 647 C C . PHE A 1 85 ? 2.657 2.205 -11.849 1.00 92.50 85 PHE A C 1
ATOM 649 O O . PHE A 1 85 ? 3.132 1.992 -12.961 1.00 92.50 85 PHE A O 1
ATOM 656 N N . MET A 1 86 ? 2.347 1.198 -11.028 1.00 89.81 86 MET A N 1
ATOM 657 C CA . MET A 1 86 ? 2.704 -0.197 -11.324 1.00 89.81 86 MET A CA 1
ATOM 658 C C . MET A 1 86 ? 2.029 -0.741 -12.596 1.00 89.81 86 MET A C 1
ATOM 660 O O .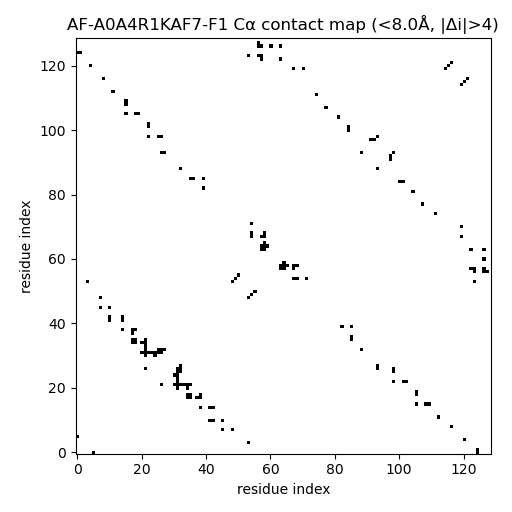 MET A 1 86 ? 2.622 -1.546 -13.312 1.00 89.81 86 MET A O 1
ATOM 664 N N . ASN A 1 87 ? 0.809 -0.297 -12.911 1.00 91.00 87 ASN A N 1
ATOM 665 C CA . ASN A 1 87 ? 0.062 -0.699 -14.107 1.00 91.00 87 ASN A CA 1
ATOM 666 C C . ASN A 1 87 ? 0.709 -0.221 -15.408 1.00 91.00 87 ASN A C 1
ATOM 668 O O . ASN A 1 87 ? 0.591 -0.895 -16.430 1.00 91.00 87 ASN A O 1
ATOM 672 N N . ARG A 1 88 ? 1.411 0.915 -15.373 1.00 92.12 88 ARG A N 1
ATOM 673 C CA . ARG A 1 88 ? 2.080 1.477 -16.549 1.00 92.12 88 ARG A CA 1
ATOM 674 C C . ARG A 1 88 ? 3.399 0.783 -16.876 1.00 92.12 88 ARG A C 1
ATOM 676 O O . ARG A 1 88 ? 3.953 1.057 -17.931 1.00 92.12 88 ARG A O 1
ATOM 683 N N . LEU A 1 89 ? 3.880 -0.149 -16.051 1.00 88.69 89 LEU A N 1
ATOM 684 C CA . LEU A 1 89 ? 5.197 -0.775 -16.218 1.00 88.69 89 LEU A CA 1
ATOM 685 C C . LEU A 1 89 ? 5.431 -1.397 -17.605 1.00 88.69 89 LEU A C 1
ATOM 687 O O . LEU A 1 89 ? 6.542 -1.337 -18.119 1.00 88.69 89 LEU A O 1
ATOM 691 N N . ASN A 1 90 ? 4.393 -1.980 -18.210 1.00 83.38 90 ASN A N 1
ATOM 692 C CA . ASN A 1 90 ? 4.504 -2.652 -19.509 1.00 83.38 90 ASN A CA 1
ATOM 693 C C . ASN A 1 90 ? 4.431 -1.692 -20.707 1.00 83.38 90 ASN A C 1
ATOM 695 O O . ASN A 1 90 ? 4.767 -2.086 -21.819 1.00 83.38 90 ASN A O 1
ATOM 699 N N . THR A 1 91 ? 3.963 -0.460 -20.498 1.00 87.12 91 THR A N 1
ATOM 700 C CA . THR A 1 91 ? 3.721 0.528 -21.564 1.00 87.12 91 THR A CA 1
ATOM 701 C C . THR A 1 91 ? 4.551 1.798 -21.402 1.00 87.12 91 THR A C 1
ATOM 703 O O . THR A 1 91 ? 4.624 2.601 -22.325 1.00 87.12 91 THR A O 1
ATOM 706 N N . ALA A 1 92 ? 5.130 2.021 -20.224 1.00 84.75 92 ALA A N 1
ATOM 707 C CA . ALA A 1 92 ? 5.925 3.194 -19.916 1.00 84.75 92 ALA A CA 1
ATOM 708 C C . ALA A 1 92 ? 7.328 3.085 -20.509 1.00 84.75 92 ALA A C 1
ATOM 710 O O . ALA A 1 92 ? 7.956 2.024 -20.511 1.00 84.75 92 ALA A O 1
ATOM 711 N N . GLU A 1 93 ? 7.853 4.227 -20.937 1.00 88.12 93 GLU A N 1
ATOM 712 C CA . GLU A 1 93 ? 9.275 4.368 -21.199 1.00 88.12 93 GLU A CA 1
ATOM 713 C C . GLU A 1 93 ? 10.032 4.365 -19.865 1.00 88.12 93 GLU A C 1
ATOM 715 O O . GLU A 1 93 ? 9.834 5.234 -19.011 1.00 88.12 93 GLU A O 1
ATOM 720 N N . ILE A 1 94 ? 10.905 3.375 -19.673 1.00 88.38 94 ILE A N 1
ATOM 721 C CA . ILE A 1 94 ? 11.680 3.250 -18.439 1.00 88.38 94 ILE A CA 1
ATOM 722 C C . ILE A 1 94 ? 12.902 4.164 -18.505 1.00 88.38 94 ILE A C 1
ATOM 724 O O . ILE A 1 94 ? 14.004 3.747 -18.859 1.00 88.38 94 ILE A O 1
ATOM 728 N N . ASN A 1 95 ? 12.681 5.427 -18.157 1.00 89.31 95 ASN A N 1
ATOM 729 C CA . ASN A 1 95 ? 13.701 6.464 -18.082 1.00 89.31 95 ASN A CA 1
ATOM 730 C C . ASN A 1 95 ? 13.956 6.901 -16.625 1.00 89.31 95 ASN A C 1
ATOM 732 O O . ASN A 1 95 ? 13.386 6.366 -15.668 1.00 89.31 95 ASN A O 1
ATOM 736 N N . ILE A 1 96 ? 14.839 7.886 -16.446 1.00 89.69 96 ILE A N 1
ATOM 737 C CA . ILE A 1 96 ? 15.207 8.401 -15.121 1.00 89.69 96 ILE A CA 1
ATOM 738 C C . ILE A 1 96 ? 14.012 8.987 -14.353 1.00 89.69 96 ILE A C 1
ATOM 740 O O . ILE A 1 96 ? 13.972 8.889 -13.128 1.00 89.69 96 ILE A O 1
ATOM 744 N N . GLU A 1 97 ? 13.022 9.552 -15.045 1.00 91.50 97 GLU A N 1
ATOM 745 C CA . GLU A 1 97 ? 11.823 10.092 -14.401 1.00 91.50 97 GLU A CA 1
ATOM 746 C C . GLU A 1 97 ? 10.942 8.970 -13.850 1.00 91.50 97 GLU A C 1
ATOM 748 O O . GLU A 1 97 ? 10.486 9.059 -12.712 1.00 91.50 97 GLU A O 1
ATOM 753 N N . TYR A 1 98 ? 10.808 7.858 -14.580 1.00 91.50 98 TYR A N 1
ATOM 754 C CA . TYR A 1 98 ? 10.105 6.672 -14.084 1.00 91.50 98 TYR A CA 1
ATOM 755 C C . TYR A 1 98 ? 10.805 6.055 -12.859 1.00 91.50 98 TYR A C 1
ATOM 757 O O . TYR A 1 98 ? 10.160 5.628 -11.899 1.00 91.50 98 TYR A O 1
ATOM 765 N N . ALA A 1 99 ? 12.142 6.056 -12.843 1.00 89.94 99 ALA A N 1
ATOM 766 C CA . ALA A 1 99 ? 12.920 5.611 -11.686 1.00 89.94 99 ALA A CA 1
ATOM 767 C C . ALA A 1 99 ? 12.761 6.545 -10.468 1.00 89.94 99 ALA A C 1
ATOM 769 O O . ALA A 1 99 ? 12.660 6.074 -9.333 1.00 89.94 99 ALA A O 1
ATOM 770 N N . LYS A 1 100 ? 12.695 7.867 -10.681 1.00 92.81 100 LYS A N 1
ATOM 771 C CA . LYS A 1 100 ? 12.376 8.836 -9.617 1.00 92.81 100 LYS A CA 1
ATOM 772 C C . LYS A 1 100 ? 10.963 8.629 -9.078 1.00 92.81 100 LYS A C 1
ATOM 774 O O . LYS A 1 100 ? 10.760 8.722 -7.868 1.00 92.81 100 LYS A O 1
ATOM 779 N N . GLU A 1 101 ? 10.005 8.328 -9.952 1.00 94.00 101 GLU A N 1
ATOM 780 C CA . GLU A 1 101 ? 8.633 8.012 -9.558 1.00 94.00 101 GLU A CA 1
ATOM 781 C C . GLU A 1 101 ? 8.588 6.771 -8.652 1.00 94.00 101 GLU A C 1
ATOM 783 O O . GLU A 1 101 ? 7.983 6.840 -7.585 1.00 94.00 101 GLU A O 1
ATOM 788 N N . LEU A 1 102 ? 9.339 5.703 -8.966 1.00 93.31 102 LEU A N 1
ATOM 789 C CA . LEU A 1 102 ? 9.488 4.546 -8.066 1.00 93.31 102 LEU A CA 1
ATOM 790 C C . LEU A 1 102 ? 9.970 4.959 -6.663 1.00 93.31 102 LEU A C 1
ATOM 792 O O . LEU A 1 102 ? 9.440 4.484 -5.660 1.00 93.31 102 LEU A O 1
ATOM 796 N N . GLY A 1 103 ? 10.952 5.862 -6.573 1.00 94.62 103 GLY A N 1
ATOM 797 C CA . GLY A 1 103 ? 11.443 6.369 -5.286 1.00 94.62 103 GLY A CA 1
ATOM 798 C C . GLY A 1 103 ? 10.371 7.121 -4.483 1.00 94.62 103 GLY A C 1
ATOM 799 O O . GLY A 1 103 ? 10.270 6.952 -3.262 1.00 94.62 103 GLY A O 1
ATOM 800 N N . ARG A 1 104 ? 9.530 7.912 -5.163 1.00 94.50 104 ARG A N 1
ATOM 801 C CA . ARG A 1 104 ? 8.383 8.596 -4.541 1.00 94.50 104 ARG A CA 1
ATOM 802 C C . ARG A 1 104 ? 7.350 7.586 -4.050 1.00 94.50 104 ARG A C 1
ATOM 804 O O . ARG A 1 104 ? 6.960 7.655 -2.891 1.00 94.50 104 ARG A O 1
ATOM 811 N N . ILE A 1 105 ? 7.010 6.597 -4.874 1.00 93.81 105 ILE A N 1
ATOM 812 C CA . ILE A 1 105 ? 6.099 5.505 -4.513 1.00 93.81 105 ILE A CA 1
ATOM 813 C C . ILE A 1 105 ? 6.588 4.743 -3.276 1.00 93.81 105 ILE A C 1
ATOM 815 O O . ILE A 1 105 ? 5.811 4.537 -2.346 1.00 93.81 105 ILE A O 1
ATOM 819 N N . ILE A 1 106 ? 7.876 4.389 -3.201 1.00 94.62 106 ILE A N 1
ATOM 820 C CA . ILE A 1 106 ? 8.457 3.745 -2.009 1.00 94.62 106 ILE A CA 1
ATOM 821 C C . ILE A 1 106 ? 8.261 4.616 -0.763 1.00 94.62 106 ILE A C 1
ATOM 823 O O . ILE A 1 106 ? 7.922 4.111 0.309 1.00 94.62 106 ILE A O 1
ATOM 827 N N . SER A 1 107 ? 8.459 5.926 -0.895 1.00 94.88 107 SER A N 1
ATOM 828 C CA . SER A 1 107 ? 8.303 6.873 0.213 1.00 94.88 107 SER A CA 1
ATOM 829 C C . SER A 1 107 ? 6.843 6.972 0.668 1.00 94.88 107 SER A C 1
ATOM 831 O O . SER A 1 107 ? 6.572 6.928 1.869 1.00 94.88 107 SER A O 1
ATOM 833 N N . THR A 1 108 ? 5.901 7.016 -0.277 1.00 93.06 108 THR A N 1
ATOM 834 C CA . THR A 1 108 ? 4.457 7.004 -0.010 1.00 93.06 108 THR A CA 1
ATOM 835 C C . THR A 1 108 ? 4.022 5.720 0.699 1.00 93.06 108 THR A C 1
ATOM 837 O O . THR A 1 108 ? 3.340 5.787 1.722 1.00 93.06 108 THR A O 1
ATOM 840 N N . VAL A 1 109 ? 4.484 4.552 0.236 1.00 93.62 109 VAL A N 1
ATOM 841 C CA . VAL A 1 109 ? 4.204 3.253 0.877 1.00 93.62 109 VAL A CA 1
ATOM 842 C C . VAL A 1 109 ? 4.736 3.217 2.313 1.00 93.62 109 VAL A C 1
ATOM 844 O O . VAL A 1 109 ? 4.012 2.830 3.227 1.00 93.62 109 VAL A O 1
ATOM 847 N N . ARG A 1 110 ? 5.970 3.681 2.554 1.00 95.62 110 ARG A N 1
ATOM 848 C CA . ARG A 1 110 ? 6.544 3.752 3.913 1.00 95.62 110 ARG A CA 1
ATOM 849 C C . ARG A 1 110 ? 5.730 4.652 4.841 1.00 95.62 110 ARG A C 1
ATOM 851 O O . ARG A 1 110 ? 5.551 4.325 6.013 1.00 95.62 110 ARG A O 1
ATOM 858 N N . MET A 1 111 ? 5.248 5.784 4.333 1.00 93.12 111 MET A N 1
ATOM 859 C CA . MET A 1 111 ? 4.419 6.711 5.102 1.00 93.12 111 MET A CA 1
ATOM 860 C C . MET A 1 111 ? 3.087 6.071 5.502 1.00 93.12 111 MET A C 1
ATOM 862 O O . MET A 1 111 ? 2.713 6.141 6.673 1.00 93.12 111 MET A O 1
ATOM 866 N N . ARG A 1 112 ? 2.416 5.415 4.547 1.00 92.31 112 ARG A N 1
ATOM 867 C CA . ARG A 1 112 ? 1.187 4.644 4.765 1.00 92.31 112 ARG A CA 1
ATOM 868 C C . ARG A 1 112 ? 1.371 3.590 5.855 1.00 92.31 112 ARG A C 1
ATOM 870 O O . ARG A 1 112 ? 0.703 3.671 6.882 1.00 92.31 112 ARG A O 1
ATOM 877 N N . ILE A 1 113 ? 2.357 2.708 5.679 1.00 95.38 113 ILE A N 1
ATOM 878 C CA . ILE A 1 113 ? 2.703 1.641 6.631 1.00 95.38 113 ILE A CA 1
ATOM 879 C C . ILE A 1 113 ? 2.900 2.211 8.034 1.00 95.38 113 ILE A C 1
ATOM 881 O O . ILE A 1 113 ? 2.325 1.730 9.008 1.00 95.38 113 ILE A O 1
ATOM 885 N N . ARG A 1 114 ? 3.685 3.290 8.144 1.00 95.38 114 ARG A N 1
ATOM 886 C CA . ARG A 1 114 ? 3.944 3.928 9.434 1.00 95.38 114 ARG A CA 1
ATOM 887 C C . ARG A 1 114 ? 2.652 4.405 10.086 1.00 95.38 114 ARG A C 1
ATOM 889 O O . ARG A 1 114 ? 2.482 4.196 11.280 1.00 95.38 114 ARG A O 1
ATOM 896 N N . ARG A 1 115 ? 1.758 5.053 9.337 1.00 93.94 115 ARG A N 1
ATOM 897 C CA . ARG A 1 115 ? 0.476 5.536 9.869 1.00 93.94 115 ARG A CA 1
ATOM 898 C C . ARG A 1 115 ? -0.427 4.390 10.304 1.00 93.94 115 ARG A C 1
ATOM 900 O O . ARG A 1 115 ? -1.019 4.467 11.377 1.00 93.94 115 ARG A O 1
ATOM 907 N N . GLU A 1 116 ? -0.493 3.325 9.522 1.00 94.88 116 GLU A N 1
ATOM 908 C CA . GLU A 1 116 ? -1.265 2.133 9.865 1.00 94.88 116 GLU A CA 1
ATOM 909 C C . GLU A 1 116 ? -0.783 1.523 11.177 1.00 94.88 116 GLU A C 1
ATOM 911 O O . GLU A 1 116 ? -1.578 1.309 12.091 1.00 94.88 116 GLU A O 1
ATOM 916 N N . GLU A 1 117 ? 0.526 1.353 11.332 1.00 96.44 117 GLU A N 1
ATOM 917 C CA . GLU A 1 117 ? 1.089 0.713 12.517 1.00 96.44 117 GLU A CA 1
ATOM 918 C C . GLU A 1 117 ? 1.011 1.558 13.792 1.00 96.44 117 GLU A C 1
ATOM 920 O O . GLU A 1 117 ? 0.882 0.987 14.875 1.00 96.44 117 GLU A O 1
ATOM 925 N N . ILE A 1 118 ? 1.077 2.892 13.695 1.00 95.88 118 ILE A N 1
ATOM 926 C CA . ILE A 1 118 ? 1.062 3.772 14.880 1.00 95.88 118 ILE A CA 1
ATOM 927 C C . ILE A 1 118 ? -0.335 4.268 15.269 1.00 95.88 118 ILE A C 1
ATOM 929 O O . ILE A 1 118 ? -0.524 4.693 16.406 1.00 95.88 118 ILE A O 1
ATOM 933 N N . GLN A 1 119 ? -1.296 4.273 14.343 1.00 93.00 119 GLN A N 1
ATOM 934 C CA . GLN A 1 119 ? -2.640 4.819 14.575 1.00 93.00 119 GLN A CA 1
ATOM 935 C C . GLN A 1 119 ? -3.724 3.763 14.358 1.00 93.00 119 GLN A C 1
ATOM 937 O O . GLN A 1 119 ? -4.522 3.516 15.262 1.00 93.00 119 GLN A O 1
ATOM 942 N N . LEU A 1 120 ? -3.753 3.121 13.188 1.00 93.69 120 LEU A N 1
ATOM 943 C CA . LEU A 1 120 ? -4.871 2.256 12.807 1.00 93.69 120 LEU A CA 1
ATOM 944 C C . LEU A 1 120 ? -4.853 0.908 13.540 1.00 93.69 120 LEU A C 1
ATOM 946 O O . LEU A 1 120 ? -5.884 0.464 14.041 1.00 93.69 120 LEU A O 1
ATOM 950 N N . TYR A 1 121 ? -3.692 0.262 13.643 1.00 95.50 121 TYR A N 1
ATOM 951 C CA . TYR A 1 121 ? -3.569 -1.044 14.292 1.00 95.50 121 TYR A CA 1
ATOM 952 C C . TYR A 1 121 ? -3.792 -0.976 15.807 1.00 95.50 121 TYR A C 1
ATOM 954 O O . TYR A 1 121 ? -4.553 -1.806 16.304 1.00 95.50 121 TYR A O 1
ATOM 962 N N . PRO A 1 122 ? -3.260 0.020 16.549 1.00 94.56 122 PRO A N 1
ATOM 963 C CA . PRO A 1 122 ? -3.609 0.197 17.958 1.00 94.56 122 PRO A CA 1
ATOM 964 C C . PRO A 1 122 ? -5.106 0.445 18.172 1.00 94.56 122 PRO A C 1
ATOM 966 O O . PRO A 1 122 ? -5.692 -0.082 19.117 1.00 94.56 122 PRO A O 1
ATOM 969 N N . LEU A 1 123 ? -5.749 1.212 17.282 1.00 93.50 123 LEU A N 1
ATOM 970 C CA . LEU A 1 123 ? -7.195 1.427 17.331 1.00 93.50 123 LEU A CA 1
ATOM 971 C C . LEU A 1 123 ? -7.960 0.114 17.120 1.00 93.50 123 LEU A C 1
ATOM 973 O O . LEU A 1 123 ? -8.889 -0.180 17.869 1.00 93.50 123 LEU A O 1
ATOM 977 N N . TYR A 1 124 ? -7.544 -0.696 16.145 1.00 94.81 124 TYR A N 1
ATOM 978 C CA . TYR A 1 124 ? -8.135 -2.008 15.887 1.00 94.81 124 TYR A CA 1
ATOM 979 C C . TYR A 1 124 ? -7.975 -2.955 17.073 1.00 94.81 124 TYR A C 1
ATOM 981 O O . TYR A 1 124 ? -8.948 -3.591 17.473 1.00 94.81 124 TYR A O 1
ATOM 989 N N . GLU A 1 125 ? -6.783 -3.032 17.666 1.00 93.69 125 GLU A N 1
ATOM 990 C CA . GLU A 1 125 ? -6.557 -3.861 18.850 1.00 93.69 125 GLU A CA 1
ATOM 991 C C . GLU A 1 125 ? -7.411 -3.394 20.030 1.00 93.69 125 GLU A C 1
ATOM 993 O O . GLU A 1 125 ? -7.977 -4.233 20.713 1.00 93.69 125 GLU A O 1
ATOM 998 N N . LYS A 1 126 ? -7.597 -2.082 20.226 1.00 92.06 126 LYS A N 1
ATOM 999 C CA . LYS A 1 126 ? -8.473 -1.547 21.279 1.00 92.06 126 LYS A CA 1
ATOM 1000 C C . LYS A 1 126 ? -9.952 -1.896 21.074 1.00 92.06 126 LYS A C 1
ATOM 1002 O O . LYS A 1 126 ? -10.657 -2.123 22.049 1.00 92.06 126 LYS A O 1
ATOM 1007 N N . VAL A 1 127 ? -10.433 -1.886 19.831 1.00 90.81 127 VAL A N 1
ATOM 1008 C CA . VAL A 1 127 ? -11.838 -2.194 19.497 1.00 90.81 127 VAL A CA 1
ATOM 1009 C C . VAL A 1 127 ? -12.136 -3.695 19.573 1.00 90.81 127 VAL A C 1
ATOM 1011 O O . VAL A 1 127 ? -13.280 -4.069 19.813 1.00 90.81 127 VAL A O 1
ATOM 1014 N N . ASN A 1 128 ? -11.123 -4.542 19.370 1.00 84.31 128 ASN A N 1
ATOM 1015 C CA . ASN A 1 128 ? -11.253 -6.000 19.284 1.00 84.31 128 ASN A CA 1
ATOM 1016 C C . ASN A 1 128 ? -10.525 -6.747 20.423 1.00 84.31 128 ASN A C 1
ATOM 1018 O O . ASN A 1 128 ? -10.184 -7.921 20.251 1.00 84.31 128 ASN A O 1
ATOM 1022 N N . ALA A 1 129 ? -10.230 -6.061 21.531 1.00 78.31 129 ALA A N 1
ATOM 1023 C CA . ALA A 1 129 ? -9.722 -6.648 22.775 1.00 78.31 129 ALA A CA 1
ATOM 1024 C C . ALA A 1 129 ? -10.884 -7.093 23.667 1.00 78.31 129 ALA A C 1
ATOM 1026 O O . ALA A 1 129 ? -10.750 -8.179 24.272 1.00 78.31 129 ALA A O 1
#

pLDDT: mean 92.29, std 4.86, range [62.03, 98.38]

Secondary structure (DSSP, 8-state):
--HHHHHHHHHHHHHHHHHHHHHHH-TTSHHHHHHHHHHHHHHHHHHHHIIIIIHHHHHTSTTTHHHHHHHHHHHHHHHHHHHHHHHGGGTS--SHHHHHHHHHHHHHHHHHHHHIIIIIHHHHHHH--

Mean predicted aligned error: 3.36 Å

Sequence (129 aa):
MNALINDLKKDHEKLLNILQDAQNLGLGSEAGRKKLLEGKLLLTDHLRKEDTKLYPALSGNTSAAATANDFSKEMQGLTTEILNFMNRLNTAEINIEYAKELGRIISTVRMRIRREEIQLYPLYEKVNA

Organism: NCBI:txid1078050

InterPro domains:
  IPR012312 Hemerythrin-like [PF01814] (4-123)
  IPR038309 Regulator of RNA polymerase sigma(70) subunit, Rsd/AlgQ superfamily [G3DSA:1.20.120.1370] (1-121)

Nearest PDB structures (foldseek):
  6egc-assembly1_A  TM=5.838E-01  e=1.819E+00  synthetic construct
  7z14-assembly1_E  TM=4.525E-01  e=8.894E+00  Tetronarce californica

Foldseek 3Di:
DDPLVVVLVVLLVLLLVLLVQLLVVALVDPRSLVSLVVSLVSVVVSVVSCVVPQLVLQCPDPVRNVVSVVLNVVVVVLNVLSNVLNVCSVPDDRDPVNSVSSVVNSVSSVVNVVCCVPPRVVSSVVSVD

Solvent-accessible surface area (backbone atoms only — not comparable to full-atom values): 7039 Å² total; per-residue (Å²): 133,59,71,67,60,56,52,54,52,53,48,50,56,51,40,53,52,30,50,50,49,14,60,75,55,28,66,82,34,71,68,8,43,49,29,43,52,54,31,51,53,52,50,54,53,50,51,50,47,37,66,74,47,53,42,55,64,28,52,76,33,88,93,37,24,65,61,35,52,53,48,51,57,54,50,50,54,56,47,50,55,50,50,54,56,61,69,37,64,89,76,51,77,78,44,73,66,53,55,51,48,51,56,50,46,53,50,53,52,53,51,51,53,51,48,39,64,72,49,51,48,56,51,45,50,67,77,73,109

Radius of gyration: 15.73 Å; Cα contacts (8 Å, |Δi|>4): 96; chains: 1; bounding box: 37×23×44 Å